Protein AF-A0A1M5EI74-F1 (afdb_monomer_lite)

Foldseek 3Di:
DDPVVVVVVVVVVVVVVVVVVVPQFDFDDDDWPDKFAKDQQDPVLQCVDCCNVPQRKAWDFQDCVSSRMDTPDPDRDDRVDIDIKGAQWDFDGQTDWDPPDPPDGTDRPDTDTDPVGGDNIITD

Structure (mmCIF, N/CA/C/O backbone):
data_AF-A0A1M5EI74-F1
#
_entry.id   AF-A0A1M5EI74-F1
#
loop_
_atom_site.group_PDB
_atom_site.id
_atom_site.type_symbol
_atom_site.label_atom_id
_atom_site.label_alt_id
_atom_site.label_comp_id
_atom_site.label_asym_id
_atom_site.label_entity_id
_atom_site.label_seq_id
_atom_site.pdbx_PDB_ins_code
_atom_site.Cartn_x
_atom_site.Cartn_y
_atom_site.Cartn_z
_atom_site.occupancy
_atom_site.B_iso_or_equiv
_atom_site.auth_seq_id
_atom_site.auth_comp_id
_atom_site.auth_asym_id
_atom_site.auth_atom_id
_atom_site.pdbx_PDB_model_num
ATOM 1 N N . MET A 1 1 ? 23.078 9.632 -52.809 1.00 61.19 1 MET A N 1
ATOM 2 C CA . MET A 1 1 ? 23.124 10.006 -51.376 1.00 61.19 1 MET A CA 1
ATOM 3 C C . MET A 1 1 ? 24.545 9.798 -50.864 1.00 61.19 1 MET A C 1
ATOM 5 O O . MET A 1 1 ? 25.132 8.769 -51.173 1.00 61.19 1 MET A O 1
ATOM 9 N N . ASN A 1 2 ? 25.147 10.783 -50.192 1.00 84.25 2 ASN A N 1
ATOM 10 C CA . ASN A 1 2 ? 26.564 10.729 -49.809 1.00 84.25 2 ASN A CA 1
ATOM 11 C C . ASN A 1 2 ? 26.792 9.621 -48.759 1.00 84.25 2 ASN A C 1
ATOM 13 O O . ASN A 1 2 ? 26.057 9.569 -47.774 1.00 84.25 2 ASN A O 1
ATOM 17 N N . ARG A 1 3 ? 27.803 8.754 -48.937 1.00 76.75 3 ARG A N 1
ATOM 18 C CA . ARG A 1 3 ? 28.119 7.659 -47.990 1.00 76.75 3 ARG A CA 1
ATOM 19 C C . ARG A 1 3 ? 28.250 8.157 -46.547 1.00 76.75 3 ARG A C 1
ATOM 21 O O . ARG A 1 3 ? 27.801 7.480 -45.632 1.00 76.75 3 ARG A O 1
ATOM 28 N N . LYS A 1 4 ? 28.782 9.368 -46.353 1.00 79.94 4 LYS A N 1
ATOM 29 C CA . LYS A 1 4 ? 28.908 10.007 -45.032 1.00 79.94 4 LYS A CA 1
ATOM 30 C C . LYS A 1 4 ? 27.552 10.286 -44.366 1.00 79.94 4 LYS A C 1
ATOM 32 O O . LYS A 1 4 ? 27.424 10.128 -43.160 1.00 79.94 4 LYS A O 1
ATOM 37 N N . ILE A 1 5 ? 26.537 10.642 -45.155 1.00 81.88 5 ILE A N 1
ATOM 38 C CA . ILE A 1 5 ? 25.174 10.911 -44.669 1.00 81.88 5 ILE A CA 1
ATOM 39 C C . ILE A 1 5 ? 24.496 9.601 -44.245 1.00 81.88 5 ILE A C 1
ATOM 41 O O . ILE A 1 5 ? 23.860 9.554 -43.199 1.00 81.88 5 ILE A O 1
ATOM 45 N N . ILE A 1 6 ? 24.689 8.519 -45.008 1.00 83.56 6 ILE A N 1
ATOM 46 C CA . ILE A 1 6 ? 24.118 7.197 -44.695 1.00 83.56 6 ILE A CA 1
ATOM 47 C C . ILE A 1 6 ? 24.676 6.653 -43.371 1.00 83.56 6 ILE A C 1
ATOM 49 O O . ILE A 1 6 ? 23.917 6.147 -42.545 1.00 83.56 6 ILE A O 1
ATOM 53 N N . VAL A 1 7 ? 25.986 6.797 -43.142 1.00 84.44 7 VAL A N 1
ATOM 54 C CA . VAL A 1 7 ? 26.624 6.375 -41.883 1.00 84.44 7 VAL A CA 1
ATOM 55 C C . VAL A 1 7 ? 26.127 7.215 -40.706 1.00 84.44 7 VAL A C 1
ATOM 57 O O . VAL A 1 7 ? 25.802 6.654 -39.664 1.00 84.44 7 VAL A O 1
ATOM 60 N N . GLY A 1 8 ? 25.991 8.535 -40.884 1.00 86.06 8 GLY A N 1
ATOM 61 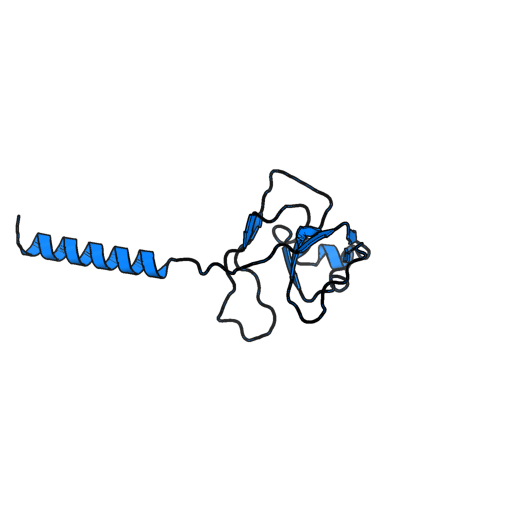C CA . GLY A 1 8 ? 25.459 9.425 -39.847 1.00 86.06 8 GLY A CA 1
ATOM 62 C C . GLY A 1 8 ? 24.030 9.069 -39.426 1.00 86.06 8 GLY A C 1
ATOM 63 O O . GLY A 1 8 ? 23.757 8.954 -38.236 1.00 86.06 8 GLY A O 1
ATOM 64 N N . ILE A 1 9 ? 23.139 8.816 -40.392 1.00 86.75 9 ILE A N 1
ATOM 65 C CA . ILE A 1 9 ? 21.750 8.408 -40.117 1.00 86.75 9 ILE A CA 1
ATOM 66 C C . ILE A 1 9 ? 21.709 7.049 -39.405 1.00 86.75 9 ILE A C 1
ATOM 68 O O . ILE A 1 9 ? 20.970 6.888 -38.438 1.00 86.75 9 ILE A O 1
ATOM 72 N N . SER A 1 10 ? 22.529 6.089 -39.844 1.00 86.44 10 SER A N 1
ATOM 73 C CA . SER A 1 10 ? 22.575 4.748 -39.241 1.00 86.44 10 SER A CA 1
ATOM 74 C C . SER A 1 10 ? 23.053 4.793 -37.787 1.00 86.44 10 SER A C 1
ATOM 76 O O . SER A 1 10 ? 22.477 4.132 -36.928 1.00 86.44 10 SER A O 1
ATOM 78 N N . PHE A 1 11 ? 24.068 5.610 -37.492 1.00 88.12 11 PHE A N 1
ATOM 79 C CA . PHE A 1 11 ? 24.568 5.800 -36.130 1.00 88.12 11 PHE A CA 1
ATOM 80 C C . PHE A 1 11 ? 23.510 6.431 -35.217 1.00 88.12 11 PHE A C 1
ATOM 82 O O . PHE A 1 11 ? 23.292 5.962 -34.103 1.00 88.12 11 PHE A O 1
ATOM 89 N N . LEU A 1 12 ? 22.803 7.450 -35.709 1.00 87.62 12 LEU A N 1
ATOM 90 C CA . LEU A 1 12 ? 21.762 8.137 -34.944 1.00 87.62 12 LEU A CA 1
ATOM 91 C C . LEU A 1 12 ? 20.589 7.201 -34.615 1.00 87.62 12 LEU A C 1
ATOM 93 O O . LEU A 1 12 ? 20.075 7.214 -33.500 1.00 87.62 12 LEU A O 1
ATOM 97 N N . LEU A 1 13 ? 20.217 6.337 -35.562 1.00 87.69 13 LEU A N 1
ATOM 98 C CA . LEU A 1 13 ? 19.164 5.339 -35.381 1.00 87.69 13 LEU A CA 1
ATOM 99 C C . LEU A 1 13 ? 19.542 4.290 -34.322 1.00 87.69 13 LEU A C 1
ATOM 101 O O . LEU A 1 13 ? 18.712 3.929 -33.493 1.00 87.69 13 LEU A O 1
ATOM 105 N N . ILE A 1 14 ? 20.806 3.852 -34.298 1.00 86.94 14 ILE A N 1
ATOM 106 C CA . ILE A 1 14 ? 21.326 2.931 -33.274 1.00 86.94 14 ILE A CA 1
ATOM 107 C C . ILE A 1 14 ? 21.273 3.573 -31.885 1.00 86.94 14 ILE A C 1
ATOM 109 O O . ILE A 1 14 ? 20.819 2.936 -30.939 1.00 86.94 14 ILE A O 1
ATOM 113 N N . VAL A 1 15 ? 21.680 4.840 -31.762 1.00 85.88 15 VAL A N 1
ATOM 114 C CA . VAL A 1 15 ? 21.622 5.578 -30.492 1.00 85.88 15 VAL A CA 1
ATOM 115 C C . VAL A 1 15 ? 20.180 5.677 -29.983 1.00 85.88 15 VAL A C 1
ATOM 117 O O . VAL A 1 15 ? 19.927 5.380 -28.818 1.00 85.88 15 VAL A O 1
ATOM 120 N N . PHE A 1 16 ? 19.220 5.997 -30.856 1.00 82.12 16 PHE A N 1
ATOM 121 C CA . PHE A 1 16 ? 17.797 6.019 -30.497 1.00 82.12 16 PHE A CA 1
ATOM 122 C C . PHE A 1 16 ? 17.272 4.658 -30.025 1.00 82.12 16 PHE A C 1
ATOM 124 O O . P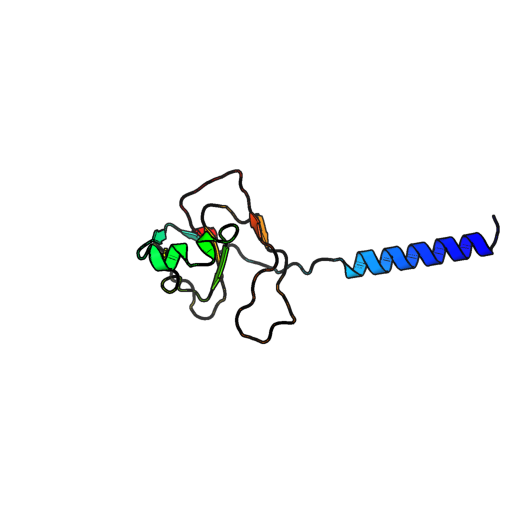HE A 1 16 ? 16.524 4.602 -29.053 1.00 82.12 16 PHE A O 1
ATOM 131 N N . ILE A 1 17 ? 17.673 3.561 -30.675 1.00 81.50 17 ILE A N 1
ATOM 132 C CA . ILE A 1 17 ? 17.264 2.203 -30.282 1.00 81.50 17 ILE A CA 1
ATOM 133 C C . ILE A 1 17 ? 17.843 1.824 -28.915 1.00 81.50 17 ILE A C 1
ATOM 135 O O . ILE A 1 17 ? 17.147 1.194 -28.117 1.00 81.50 17 ILE A O 1
ATOM 139 N N . ILE A 1 18 ? 19.088 2.217 -28.628 1.00 80.88 18 ILE A N 1
ATOM 140 C CA . ILE A 1 18 ? 19.715 1.981 -27.322 1.00 80.88 18 ILE A CA 1
ATOM 141 C C . ILE A 1 18 ? 18.955 2.748 -26.239 1.00 80.88 18 ILE A C 1
ATOM 143 O O . ILE A 1 18 ? 18.543 2.131 -25.264 1.00 80.88 18 ILE A O 1
ATOM 147 N N . PHE A 1 19 ? 18.687 4.045 -26.432 1.00 75.06 19 PHE A N 1
ATOM 148 C CA . PHE A 1 19 ? 17.912 4.828 -25.463 1.00 75.06 19 PHE A CA 1
ATOM 149 C C . PHE A 1 19 ? 16.512 4.248 -25.241 1.00 75.06 19 PHE A C 1
ATOM 151 O O . PHE A 1 19 ? 16.120 4.040 -24.101 1.00 75.06 19 PHE A O 1
ATOM 158 N N . TYR A 1 20 ? 15.801 3.883 -26.310 1.00 72.00 20 TYR A N 1
ATOM 159 C CA . TYR A 1 20 ? 14.473 3.271 -26.207 1.00 72.00 20 TYR A CA 1
ATOM 160 C C . TYR A 1 20 ? 14.480 1.913 -25.484 1.00 72.00 20 TYR A C 1
ATOM 162 O O . TYR A 1 20 ? 13.507 1.545 -24.834 1.00 72.00 20 TYR A O 1
ATOM 170 N N . SER A 1 21 ? 15.569 1.147 -25.603 1.00 67.06 21 SER A N 1
ATOM 171 C CA . SER A 1 21 ? 15.698 -0.155 -24.935 1.00 67.06 21 SER A CA 1
ATOM 172 C C . SER A 1 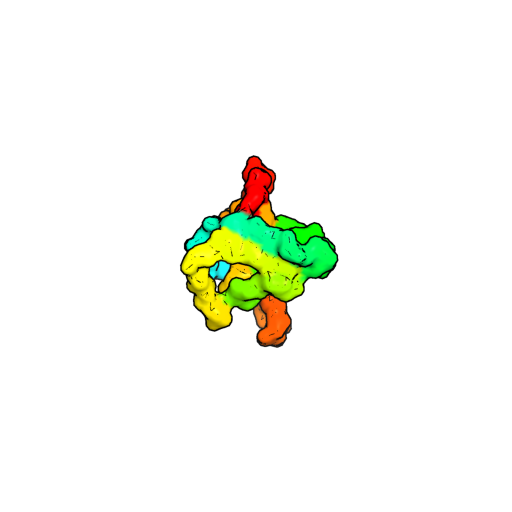21 ? 16.106 -0.028 -23.467 1.00 67.06 21 SER A C 1
ATOM 174 O O . SER A 1 21 ? 15.771 -0.909 -22.680 1.00 67.06 21 SER A O 1
ATOM 176 N N . VAL A 1 22 ? 16.825 1.041 -23.108 1.00 64.50 22 VAL A N 1
ATOM 177 C CA . VAL A 1 22 ? 17.214 1.354 -21.723 1.00 64.50 22 VAL A CA 1
ATOM 178 C C . VAL A 1 22 ? 16.043 1.959 -20.943 1.00 64.50 22 VAL A C 1
ATOM 180 O O . VAL A 1 22 ? 15.915 1.686 -19.759 1.00 64.50 22 VAL A O 1
ATOM 183 N N . ASP A 1 23 ? 15.153 2.695 -21.612 1.00 58.28 23 ASP A N 1
ATOM 184 C CA . ASP A 1 23 ? 13.981 3.357 -21.011 1.00 58.28 23 ASP A CA 1
ATOM 185 C C . ASP A 1 23 ? 12.763 2.425 -20.833 1.00 58.28 23 ASP A C 1
ATOM 187 O O . ASP A 1 23 ? 11.629 2.864 -20.637 1.00 58.28 23 ASP A O 1
ATOM 191 N N . LYS A 1 24 ? 12.961 1.105 -20.947 1.00 59.81 24 LYS A N 1
ATOM 192 C CA . LYS A 1 24 ? 11.912 0.142 -20.605 1.00 59.81 24 LYS A CA 1
ATOM 193 C C . LYS A 1 24 ? 11.790 0.083 -19.085 1.00 59.81 24 LYS A C 1
ATOM 195 O O . LYS A 1 24 ? 12.551 -0.640 -18.446 1.00 59.81 24 LYS A O 1
ATOM 200 N N . GLU A 1 25 ? 10.808 0.812 -18.557 1.00 55.69 25 GLU A N 1
ATOM 201 C CA . GLU A 1 25 ? 10.380 0.733 -17.155 1.00 55.69 25 GLU A CA 1
ATOM 202 C C . GLU A 1 25 ? 10.283 -0.745 -16.717 1.00 55.69 25 GLU A C 1
ATOM 204 O O . GLU A 1 25 ? 9.663 -1.584 -17.395 1.00 55.69 25 GLU A O 1
ATOM 209 N N . LYS A 1 26 ? 10.934 -1.086 -15.601 1.00 54.88 26 LYS A N 1
ATOM 210 C CA . LYS A 1 26 ? 10.934 -2.438 -15.031 1.00 54.88 26 LYS A CA 1
ATOM 211 C C . LYS A 1 26 ? 9.587 -2.729 -14.384 1.00 54.88 26 LYS A C 1
ATOM 213 O O . LYS A 1 26 ? 9.383 -2.476 -13.203 1.00 54.88 26 LYS A O 1
ATOM 218 N N . LYS A 1 27 ? 8.688 -3.352 -15.144 1.00 56.25 27 LYS A N 1
ATOM 219 C CA . LYS A 1 27 ? 7.412 -3.826 -14.603 1.00 56.25 27 LYS A CA 1
ATOM 220 C C . LYS A 1 27 ? 7.629 -4.896 -13.538 1.00 56.25 27 LYS A C 1
ATOM 222 O O . LYS A 1 27 ? 8.278 -5.911 -13.785 1.00 56.25 27 LYS A O 1
ATOM 227 N N . VAL A 1 28 ? 7.020 -4.674 -12.384 1.00 62.28 28 VAL A N 1
ATOM 228 C CA . VAL A 1 28 ? 6.928 -5.648 -11.302 1.00 62.28 28 VAL A CA 1
ATOM 229 C C . VAL A 1 28 ? 5.666 -6.474 -11.519 1.00 62.28 28 VAL A C 1
ATOM 231 O O . VAL A 1 28 ? 4.590 -5.920 -11.736 1.00 62.28 28 VAL A O 1
ATOM 234 N N . GLU A 1 29 ? 5.780 -7.798 -11.452 1.00 63.78 29 GLU A N 1
ATOM 235 C CA . GLU A 1 29 ? 4.596 -8.655 -11.401 1.00 63.78 29 GLU A CA 1
ATOM 236 C C . GLU A 1 29 ? 3.946 -8.537 -10.018 1.00 63.78 29 GLU A C 1
ATOM 238 O O . GLU A 1 29 ? 4.540 -8.903 -9.005 1.00 63.78 29 GLU A O 1
ATOM 243 N N . THR A 1 30 ? 2.726 -8.002 -9.977 1.00 69.00 30 THR A N 1
ATOM 244 C CA . THR A 1 30 ? 1.907 -7.894 -8.765 1.00 69.00 30 THR A CA 1
ATOM 245 C C . THR A 1 30 ? 0.640 -8.720 -8.921 1.00 69.00 30 THR A C 1
ATOM 247 O O . THR A 1 30 ? -0.024 -8.644 -9.957 1.00 69.00 30 THR A O 1
ATOM 250 N N . GLU A 1 31 ? 0.277 -9.472 -7.888 1.00 76.44 31 GLU A N 1
ATOM 251 C CA . GLU A 1 31 ? -0.991 -10.196 -7.825 1.00 76.44 31 GLU A CA 1
ATOM 252 C C . GLU A 1 31 ? -2.009 -9.392 -7.014 1.00 76.44 31 GLU A C 1
ATOM 254 O O . GLU A 1 31 ? -1.701 -8.915 -5.925 1.00 76.44 31 GLU A O 1
ATOM 259 N N . PHE A 1 32 ? -3.225 -9.250 -7.542 1.00 79.25 32 PHE A N 1
ATOM 260 C CA . PHE A 1 32 ? -4.321 -8.636 -6.802 1.00 79.25 32 PHE A CA 1
ATOM 261 C C . PHE A 1 32 ? -4.835 -9.598 -5.728 1.00 79.25 32 PHE A C 1
ATOM 263 O O . PHE A 1 32 ? -5.336 -10.679 -6.047 1.00 79.25 32 PHE A O 1
ATOM 270 N N . VAL A 1 33 ? -4.756 -9.184 -4.467 1.00 83.06 33 VAL A N 1
ATOM 271 C CA . VAL A 1 33 ? -5.120 -10.008 -3.311 1.00 83.06 33 VAL A CA 1
ATOM 272 C C . VAL A 1 33 ? -6.583 -9.792 -2.930 1.00 83.06 33 VAL A C 1
ATOM 274 O O . VAL A 1 33 ? -7.295 -10.752 -2.615 1.00 83.06 33 VAL A O 1
ATOM 277 N N . GLY A 1 34 ? -7.067 -8.545 -2.965 1.00 81.94 34 GLY A N 1
ATOM 278 C CA . GLY A 1 34 ? -8.479 -8.269 -2.703 1.00 81.94 34 GLY A CA 1
ATOM 279 C C . GLY A 1 34 ? -8.842 -6.822 -2.375 1.00 81.94 34 GLY A C 1
ATOM 280 O O . GLY A 1 34 ? -8.003 -5.932 -2.274 1.00 81.94 34 GLY A O 1
ATOM 281 N N . GLU A 1 35 ? -10.145 -6.600 -2.178 1.00 85.50 35 GLU A N 1
ATOM 282 C CA . GLU A 1 35 ? -10.696 -5.337 -1.674 1.00 85.50 35 GLU A CA 1
ATOM 283 C C . GLU A 1 35 ? -11.265 -5.537 -0.269 1.00 85.50 35 GLU A C 1
ATOM 285 O O . GLU A 1 35 ? -12.096 -6.425 -0.049 1.00 85.50 35 GLU A O 1
ATOM 290 N N . TYR A 1 36 ? -10.899 -4.663 0.663 1.00 85.81 36 TYR A N 1
ATOM 291 C CA . TYR A 1 36 ? -11.328 -4.743 2.054 1.00 85.81 36 TYR A CA 1
ATOM 292 C C . TYR A 1 36 ? -11.945 -3.429 2.531 1.00 85.81 36 TYR A C 1
ATOM 294 O O . TYR A 1 36 ? -11.625 -2.340 2.052 1.00 85.81 36 TYR A O 1
ATOM 302 N N . ASN A 1 37 ? -12.840 -3.532 3.511 1.00 85.88 37 ASN A N 1
ATOM 303 C CA . ASN A 1 37 ? -13.264 -2.366 4.277 1.00 85.88 37 ASN A CA 1
ATOM 304 C C . ASN A 1 37 ? -12.171 -2.022 5.295 1.00 85.88 37 ASN A C 1
ATOM 306 O O . ASN A 1 37 ? -11.436 -2.904 5.741 1.00 85.88 37 ASN A O 1
ATOM 310 N N . PHE A 1 38 ? -12.080 -0.759 5.693 1.00 86.12 38 PHE A N 1
ATOM 311 C CA . PHE A 1 38 ? -11.147 -0.321 6.725 1.00 86.12 38 PHE A CA 1
ATOM 312 C C . PHE A 1 38 ? -11.799 0.711 7.642 1.00 86.12 38 PHE A C 1
ATOM 314 O O . PHE A 1 38 ? -12.780 1.356 7.274 1.00 86.12 38 PHE A O 1
ATOM 321 N N . GLU A 1 39 ? -11.235 0.870 8.832 1.00 87.44 39 GLU A N 1
ATOM 322 C CA . GLU A 1 39 ? -11.554 1.959 9.750 1.00 87.44 39 GLU A CA 1
ATOM 323 C C . GLU A 1 39 ? -10.283 2.741 10.093 1.00 87.44 39 GLU A C 1
ATOM 325 O O . GLU A 1 39 ? -9.208 2.163 10.277 1.00 87.44 39 GLU A O 1
ATOM 330 N N . VAL A 1 40 ? -10.407 4.064 10.188 1.00 86.75 40 VAL A N 1
ATOM 331 C CA . VAL A 1 40 ? -9.369 4.916 10.773 1.00 86.75 40 VAL A CA 1
ATOM 332 C C . VAL A 1 40 ? -9.659 5.005 12.265 1.00 86.75 40 VAL A C 1
ATOM 334 O O . VAL A 1 40 ? -10.650 5.606 12.671 1.00 86.75 40 VAL A O 1
ATOM 337 N N . PHE A 1 41 ? -8.816 4.379 13.085 1.00 90.81 41 PHE A N 1
ATOM 338 C CA . PHE A 1 41 ? -8.969 4.398 14.544 1.00 90.81 41 PHE A CA 1
ATOM 339 C C . PHE A 1 41 ? -8.099 5.472 15.209 1.00 90.81 41 PHE A C 1
ATOM 341 O O . PHE A 1 41 ? -8.274 5.766 16.392 1.00 90.81 41 PHE A O 1
ATOM 348 N N . ASN A 1 42 ? -7.146 6.054 14.470 1.00 89.75 42 ASN A N 1
ATOM 349 C CA . ASN A 1 42 ? -6.310 7.151 14.945 1.00 89.75 42 ASN A CA 1
ATOM 350 C C . ASN A 1 42 ? -6.085 8.194 13.840 1.00 89.75 42 ASN A C 1
ATOM 352 O O . ASN A 1 42 ? -5.172 8.071 13.023 1.00 89.75 42 ASN A O 1
ATOM 356 N N . ASP A 1 43 ? -6.892 9.256 13.870 1.00 86.00 43 ASP A N 1
ATOM 357 C CA . ASP A 1 43 ? -6.838 10.356 12.901 1.00 86.00 43 ASP A CA 1
ATOM 358 C C . ASP A 1 43 ? -5.485 11.065 12.859 1.00 86.00 43 ASP A C 1
ATOM 360 O O . ASP A 1 43 ? -5.067 11.533 11.802 1.00 86.00 43 ASP A O 1
ATOM 364 N N . SER A 1 44 ? -4.801 11.183 14.001 1.00 87.62 44 SER A N 1
ATOM 365 C CA . SER A 1 44 ? -3.511 11.870 14.052 1.00 87.62 44 SER A CA 1
ATOM 366 C C . SER A 1 44 ? -2.433 11.061 13.342 1.00 87.62 44 SER A C 1
ATOM 368 O O . SER A 1 44 ? -1.654 11.639 12.589 1.00 87.62 44 SER A O 1
ATOM 370 N N . LEU A 1 45 ? -2.399 9.742 13.550 1.00 84.88 45 LEU A N 1
ATOM 371 C CA . LEU A 1 45 ? -1.477 8.863 12.830 1.00 84.88 45 LEU A CA 1
ATOM 372 C C . LEU A 1 45 ? -1.811 8.824 11.341 1.00 84.88 45 LEU A C 1
ATOM 374 O O . LEU A 1 45 ? -0.908 8.941 10.521 1.00 84.88 45 LEU A O 1
ATOM 378 N N . PHE A 1 46 ? -3.096 8.736 10.998 1.00 83.38 46 PHE A N 1
ATOM 379 C CA . PHE A 1 46 ? -3.537 8.673 9.610 1.00 83.38 46 PHE A CA 1
ATOM 380 C C . PHE A 1 46 ? -3.199 9.945 8.825 1.00 83.38 46 PHE A C 1
ATOM 382 O O . PHE A 1 46 ? -2.635 9.855 7.737 1.00 83.38 46 PHE A O 1
ATOM 389 N N . LYS A 1 47 ? -3.473 11.132 9.381 1.00 83.19 47 LYS A N 1
ATOM 390 C CA . LYS A 1 47 ? -3.178 12.419 8.724 1.00 83.19 47 LYS A CA 1
ATOM 391 C C . LYS A 1 47 ? -1.686 12.675 8.537 1.00 83.19 47 LYS A C 1
ATOM 393 O O . LYS A 1 47 ? -1.311 13.334 7.580 1.00 83.19 47 LYS A O 1
ATOM 398 N N . ASN A 1 48 ? -0.857 12.139 9.429 1.00 78.62 48 ASN A N 1
ATOM 399 C CA . ASN A 1 48 ? 0.600 12.206 9.320 1.00 78.62 48 ASN A CA 1
ATOM 400 C C . ASN A 1 48 ? 1.185 11.013 8.543 1.00 78.62 48 ASN A C 1
ATOM 402 O O . ASN A 1 48 ? 2.401 10.834 8.515 1.00 78.62 48 ASN A O 1
ATOM 406 N N . SER A 1 49 ? 0.335 10.154 7.973 1.00 73.88 49 SER A N 1
ATOM 407 C CA . SER A 1 49 ? 0.772 8.995 7.207 1.00 73.88 49 SER A CA 1
ATOM 408 C C . SER A 1 49 ? 0.846 9.306 5.721 1.00 73.88 49 SER A C 1
ATOM 410 O O . SER A 1 49 ? 0.136 10.159 5.183 1.00 73.88 49 SER A O 1
ATOM 412 N N . TYR A 1 50 ? 1.634 8.490 5.032 1.00 68.81 50 TYR A N 1
ATOM 413 C CA . TYR A 1 50 ? 1.742 8.499 3.583 1.00 68.81 50 TYR A CA 1
ATOM 414 C C . TYR A 1 50 ? 0.394 8.299 2.871 1.00 68.81 50 TYR A C 1
ATOM 416 O O . TYR A 1 50 ? 0.269 8.719 1.731 1.00 68.81 50 TYR A O 1
ATOM 424 N N . PHE A 1 51 ? -0.646 7.733 3.497 1.00 70.31 51 PHE A N 1
ATOM 425 C CA . PHE A 1 51 ? -1.973 7.638 2.869 1.00 70.31 51 PHE A CA 1
ATOM 426 C C . PHE A 1 51 ? -2.689 8.983 2.731 1.00 70.31 51 PHE A C 1
ATOM 428 O O . PHE A 1 51 ? -3.529 9.126 1.846 1.00 70.31 51 PHE A O 1
ATOM 435 N N . HIS A 1 52 ? -2.392 9.946 3.607 1.00 69.75 52 HIS A N 1
ATOM 436 C CA . HIS A 1 52 ? -2.996 11.274 3.551 1.00 69.75 52 HIS A CA 1
ATOM 437 C C . HIS A 1 52 ? -2.237 12.211 2.606 1.00 69.75 52 HIS A C 1
ATOM 439 O O . HIS A 1 52 ? -2.860 13.015 1.918 1.00 69.75 52 HIS A O 1
ATOM 445 N N . GLU A 1 53 ? -0.905 12.097 2.570 1.00 57.72 53 GLU A N 1
ATOM 446 C CA . GLU A 1 53 ? -0.040 12.973 1.767 1.00 57.72 53 GLU A CA 1
ATOM 447 C C . GLU A 1 53 ? 0.271 12.434 0.358 1.00 57.72 53 GLU A C 1
ATOM 449 O O . GLU A 1 53 ? 0.592 13.219 -0.534 1.00 57.72 53 GLU A O 1
ATOM 454 N N . SER A 1 54 ? 0.183 11.118 0.123 1.00 58.16 54 SER A N 1
ATOM 455 C CA . SER A 1 54 ? 0.386 10.520 -1.208 1.00 58.16 54 SER A CA 1
ATOM 456 C C . SER A 1 54 ? -0.918 10.438 -2.007 1.00 58.16 54 SER A C 1
ATOM 458 O O . SER A 1 54 ? -2.002 10.728 -1.508 1.00 58.16 54 SER A O 1
ATOM 460 N N . LEU A 1 55 ? -0.835 9.938 -3.245 1.00 56.59 55 LEU A N 1
ATOM 461 C CA . LEU A 1 55 ? -1.993 9.572 -4.074 1.00 56.59 55 LEU A CA 1
ATOM 462 C C . LEU A 1 55 ? -2.868 8.447 -3.465 1.00 56.59 55 LEU A C 1
ATOM 464 O O . LEU A 1 55 ? -3.764 7.944 -4.136 1.00 56.59 55 LEU A O 1
ATOM 468 N N . GLY A 1 56 ? -2.630 8.055 -2.209 1.00 59.19 56 GLY A N 1
ATOM 469 C CA . GLY A 1 56 ? -3.433 7.103 -1.456 1.00 59.19 56 GLY A CA 1
ATOM 470 C C . GLY A 1 56 ? -2.841 5.700 -1.420 1.00 59.19 56 GLY A C 1
ATOM 471 O O . GLY A 1 56 ? -3.606 4.763 -1.235 1.00 59.19 56 GLY A O 1
ATOM 472 N N . TYR A 1 57 ? -1.524 5.521 -1.591 1.00 62.44 57 TYR A N 1
ATOM 473 C CA . TYR A 1 57 ? -0.901 4.194 -1.566 1.00 62.44 57 TYR A CA 1
ATOM 474 C C . TYR A 1 57 ? 0.309 4.087 -0.633 1.00 62.44 57 TYR A C 1
ATOM 476 O O . TYR A 1 57 ? 1.060 5.045 -0.461 1.00 62.44 57 TYR A O 1
ATOM 484 N N . VAL A 1 58 ? 0.519 2.902 -0.050 1.00 64.94 58 VAL A N 1
ATOM 485 C CA . VAL A 1 58 ? 1.658 2.579 0.824 1.00 64.94 58 VAL A CA 1
ATOM 486 C C . VAL A 1 58 ? 2.097 1.135 0.613 1.00 64.94 58 VAL A C 1
ATOM 488 O O . VAL A 1 58 ? 1.258 0.242 0.546 1.00 64.94 58 VAL A O 1
ATOM 491 N N . ILE A 1 59 ? 3.412 0.905 0.584 1.00 59.72 59 ILE A N 1
ATOM 492 C CA . ILE A 1 59 ? 3.986 -0.434 0.760 1.00 59.72 59 ILE A CA 1
ATOM 493 C C . ILE A 1 59 ? 4.354 -0.601 2.214 1.00 59.72 59 ILE A C 1
ATOM 495 O O . ILE A 1 59 ? 5.123 0.184 2.769 1.00 59.72 59 ILE A O 1
ATOM 499 N N . SER A 1 60 ? 3.745 -1.590 2.840 1.00 61.47 60 SER A N 1
ATOM 500 C CA . SER A 1 60 ? 3.939 -1.872 4.249 1.00 61.47 60 SER A CA 1
ATOM 501 C C . SER A 1 60 ? 3.861 -3.368 4.462 1.00 61.47 60 SER A C 1
ATOM 503 O O . SER A 1 60 ? 3.145 -4.084 3.759 1.00 61.47 60 SER A O 1
ATOM 505 N N . ASP A 1 61 ? 4.537 -3.811 5.513 1.00 58.56 61 ASP A N 1
ATOM 506 C CA . ASP A 1 61 ? 4.234 -5.047 6.210 1.00 58.56 61 ASP A CA 1
ATOM 507 C C . ASP A 1 61 ? 2.710 -5.133 6.421 1.00 58.56 61 ASP A C 1
ATOM 509 O O . ASP A 1 61 ? 2.047 -4.104 6.586 1.00 58.56 61 ASP A O 1
ATOM 513 N N . TYR A 1 62 ? 2.168 -6.353 6.449 1.00 66.38 62 TYR A N 1
ATOM 514 C CA . TYR A 1 62 ? 0.738 -6.710 6.522 1.00 66.38 62 TYR A CA 1
ATOM 515 C C . TYR A 1 62 ? -0.172 -5.910 7.493 1.00 66.38 62 TYR A C 1
ATOM 517 O O . TYR A 1 62 ? -1.394 -6.066 7.439 1.00 66.38 62 TYR A O 1
ATOM 525 N N . ASP A 1 63 ? 0.387 -5.126 8.422 1.00 76.00 63 ASP A N 1
ATOM 526 C CA . ASP A 1 63 ? -0.318 -4.394 9.472 1.00 76.00 63 ASP A CA 1
ATOM 527 C C . ASP A 1 63 ? -0.233 -2.867 9.288 1.00 76.00 63 ASP A C 1
ATOM 529 O O . ASP A 1 63 ? 0.827 -2.252 9.408 1.00 76.00 63 ASP A O 1
ATOM 533 N N . LEU A 1 64 ? -1.394 -2.238 9.084 1.00 80.69 64 LEU A N 1
ATOM 534 C CA . LEU A 1 64 ? -1.543 -0.787 8.938 1.00 80.69 64 LEU A CA 1
ATOM 535 C C . LEU A 1 64 ? -1.855 -0.057 10.256 1.00 80.69 64 LEU A C 1
ATOM 537 O O . LEU A 1 64 ? -2.115 1.150 10.265 1.00 80.69 64 LEU A O 1
ATOM 541 N N . ARG A 1 65 ? -1.7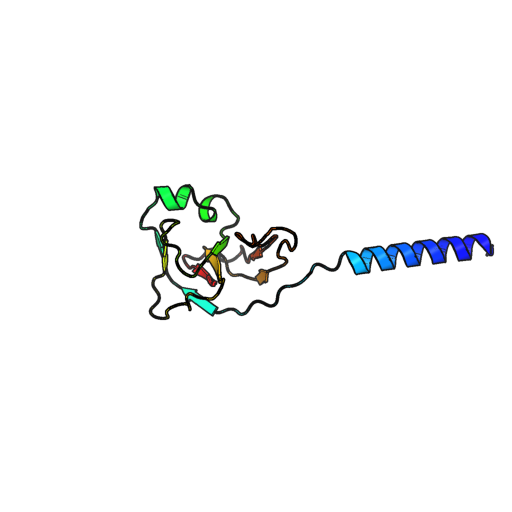94 -0.739 11.406 1.00 83.25 65 ARG A N 1
ATOM 542 C CA . ARG A 1 65 ? -2.043 -0.101 12.710 1.00 83.25 65 ARG A CA 1
ATOM 543 C C . ARG A 1 65 ? -1.067 1.023 13.026 1.00 83.25 65 ARG A C 1
ATOM 545 O O . ARG A 1 65 ? -1.453 2.006 13.654 1.00 83.25 65 ARG A O 1
ATOM 552 N N . ASN A 1 66 ? 0.168 0.924 12.541 1.00 78.81 66 ASN A N 1
ATOM 553 C CA . ASN A 1 66 ? 1.189 1.956 12.729 1.00 78.81 66 ASN A CA 1
ATOM 554 C C . ASN A 1 66 ? 0.851 3.277 12.017 1.00 78.81 66 ASN A C 1
ATOM 556 O O . ASN A 1 66 ? 1.389 4.319 12.381 1.00 78.81 66 ASN A O 1
ATOM 560 N N . VAL A 1 67 ? -0.067 3.247 11.046 1.00 78.44 67 VAL A N 1
ATOM 561 C CA . VAL A 1 67 ? -0.587 4.434 10.349 1.00 78.44 67 VAL A CA 1
ATOM 562 C C . VAL A 1 67 ? -2.029 4.768 10.747 1.00 78.44 67 VAL A C 1
ATOM 564 O O . VAL A 1 67 ? -2.672 5.598 10.116 1.00 78.44 67 VAL A O 1
ATOM 567 N N . GLY A 1 68 ? -2.549 4.150 11.814 1.00 83.75 68 GLY A N 1
ATOM 568 C CA . GLY A 1 68 ? -3.880 4.448 12.349 1.00 83.75 68 GLY A CA 1
ATOM 569 C C . GLY A 1 68 ? -5.044 3.802 11.595 1.00 83.75 68 GLY A C 1
ATOM 570 O O . GLY A 1 68 ? -6.183 4.233 11.785 1.00 83.75 68 GLY A O 1
ATOM 571 N N . ILE A 1 69 ? -4.782 2.782 10.768 1.00 85.31 69 ILE A N 1
ATOM 572 C CA . ILE A 1 69 ? -5.792 2.075 9.969 1.00 85.31 69 ILE A CA 1
ATOM 573 C C . ILE A 1 69 ? -5.940 0.635 10.457 1.00 85.31 69 ILE A C 1
ATOM 575 O O . ILE A 1 69 ? -4.955 -0.053 10.717 1.00 85.31 69 ILE A O 1
ATOM 579 N N . ASN A 1 70 ? -7.176 0.156 10.546 1.00 87.00 70 ASN A N 1
ATOM 580 C CA . ASN A 1 70 ? -7.484 -1.244 10.805 1.00 87.00 70 ASN A CA 1
ATOM 581 C C . ASN A 1 70 ? -8.274 -1.822 9.621 1.00 87.00 70 ASN A C 1
ATOM 583 O O . ASN A 1 70 ? -9.327 -1.300 9.252 1.00 87.00 70 ASN A O 1
ATOM 587 N N . ILE A 1 71 ? -7.753 -2.888 9.007 1.00 85.75 71 ILE A N 1
ATOM 588 C CA . ILE A 1 71 ? -8.414 -3.576 7.892 1.00 85.75 71 ILE A CA 1
ATOM 589 C C . ILE A 1 71 ? -9.474 -4.519 8.462 1.00 85.75 71 ILE A C 1
ATOM 591 O O . ILE A 1 71 ? -9.179 -5.420 9.246 1.00 85.75 71 ILE A O 1
ATOM 595 N N . LEU A 1 72 ? -10.717 -4.334 8.032 1.00 82.94 72 LEU A N 1
ATOM 596 C CA . LEU A 1 72 ? -11.869 -5.132 8.435 1.00 82.94 72 LEU A CA 1
ATOM 597 C C . LEU A 1 72 ? -11.999 -6.345 7.502 1.00 82.94 72 LEU A C 1
ATOM 599 O O . LEU A 1 72 ? -12.886 -6.407 6.648 1.00 82.94 72 LEU A O 1
ATOM 603 N N . SER A 1 73 ? -11.080 -7.302 7.646 1.00 76.25 73 SER A N 1
ATOM 604 C CA . SER A 1 73 ? -11.053 -8.548 6.874 1.00 76.25 73 SER A CA 1
ATOM 605 C C . SER A 1 73 ? -10.943 -9.771 7.780 1.00 76.25 73 SER A C 1
ATOM 607 O O . SER A 1 73 ? -10.183 -9.779 8.747 1.00 76.25 73 SER A O 1
ATOM 609 N N . ASN A 1 74 ? -11.669 -10.835 7.429 1.00 67.19 74 ASN A N 1
ATOM 610 C CA . ASN A 1 74 ? -11.519 -12.148 8.065 1.00 67.19 74 ASN A CA 1
ATOM 611 C C . ASN A 1 74 ? -10.332 -12.939 7.490 1.00 67.19 74 ASN A C 1
ATOM 613 O O . ASN A 1 74 ? -9.865 -13.889 8.119 1.00 67.19 74 ASN A O 1
ATOM 617 N N . ASN A 1 75 ? -9.837 -12.546 6.314 1.00 69.25 75 ASN A N 1
ATOM 618 C CA . ASN A 1 75 ? -8.672 -13.158 5.693 1.00 69.25 75 ASN A CA 1
ATOM 619 C C . ASN A 1 75 ? -7.422 -12.479 6.242 1.00 69.25 75 ASN A C 1
ATOM 621 O O . ASN A 1 75 ? -7.186 -11.295 6.001 1.00 69.25 75 ASN A O 1
ATOM 625 N N . LYS A 1 76 ? -6.624 -13.235 7.000 1.00 67.12 76 LYS A N 1
ATOM 626 C CA . LYS A 1 76 ? -5.318 -12.766 7.457 1.00 67.12 76 LYS A CA 1
ATOM 627 C C . LYS A 1 76 ? -4.366 -12.738 6.271 1.00 67.12 76 LYS A C 1
ATOM 629 O O . LYS A 1 76 ? -4.049 -13.790 5.724 1.00 67.12 76 LYS A O 1
ATOM 634 N N . LEU A 1 77 ? -3.897 -11.543 5.933 1.00 78.56 77 LEU A N 1
ATOM 635 C CA . LEU A 1 77 ? -2.710 -11.369 5.108 1.00 78.56 77 LEU A CA 1
ATOM 636 C C . LEU A 1 77 ? -1.528 -12.074 5.791 1.00 78.56 77 LEU A C 1
ATOM 638 O O . LEU A 1 77 ? -1.393 -12.048 7.022 1.00 78.56 77 LEU A O 1
ATOM 642 N N . ASN A 1 78 ? -0.710 -12.760 5.001 1.00 77.44 78 ASN A N 1
ATOM 643 C CA . ASN A 1 78 ? 0.480 -13.437 5.488 1.00 77.44 78 ASN A CA 1
ATOM 644 C C . ASN A 1 78 ? 1.519 -12.405 5.950 1.00 77.44 78 ASN A C 1
ATOM 646 O O . ASN A 1 78 ? 1.805 -11.447 5.242 1.00 77.44 78 ASN A O 1
ATOM 650 N N . LYS A 1 79 ? 2.091 -12.603 7.140 1.00 74.31 79 LYS A N 1
ATOM 651 C CA . LYS A 1 79 ? 2.983 -11.627 7.784 1.00 74.31 79 LYS A CA 1
ATOM 652 C C . LYS A 1 79 ? 4.363 -11.517 7.141 1.00 74.31 79 LYS A C 1
ATOM 654 O O . LYS A 1 79 ? 5.091 -10.589 7.472 1.00 74.31 79 LYS A O 1
ATOM 659 N N . THR A 1 80 ? 4.742 -12.497 6.326 1.00 72.81 80 THR A N 1
ATOM 660 C CA . THR A 1 80 ? 6.054 -12.550 5.669 1.00 72.81 80 THR A CA 1
ATOM 661 C C . THR A 1 80 ? 6.095 -11.803 4.347 1.00 72.81 80 THR A C 1
ATOM 663 O O . THR A 1 80 ? 7.180 -11.635 3.800 1.00 72.81 80 THR A O 1
ATOM 666 N N . ASP A 1 81 ? 4.935 -11.393 3.839 1.00 73.62 81 ASP A N 1
ATOM 667 C CA . ASP A 1 81 ? 4.803 -10.870 2.488 1.00 73.62 81 ASP A CA 1
ATOM 668 C C . ASP A 1 81 ? 4.684 -9.339 2.539 1.00 73.62 81 ASP A C 1
ATOM 670 O O . ASP A 1 81 ? 4.145 -8.769 3.495 1.00 73.62 81 ASP A O 1
ATOM 674 N N . GLU A 1 82 ? 5.214 -8.677 1.514 1.00 73.56 82 GLU A N 1
ATOM 675 C CA . GLU A 1 82 ? 5.093 -7.232 1.323 1.00 73.56 82 GLU A CA 1
ATOM 676 C C . GLU A 1 82 ? 3.835 -6.943 0.500 1.00 73.56 82 GLU A C 1
ATOM 678 O O . GLU A 1 82 ? 3.615 -7.563 -0.541 1.00 73.56 82 GLU A O 1
ATOM 683 N N . TYR A 1 83 ? 3.016 -5.991 0.950 1.00 78.31 83 TYR A N 1
ATOM 684 C CA . TYR A 1 83 ? 1.763 -5.641 0.282 1.00 78.31 83 TYR A CA 1
ATOM 685 C C . TYR A 1 83 ? 1.759 -4.190 -0.166 1.00 78.31 83 TYR A C 1
ATOM 687 O O . TYR A 1 83 ? 2.337 -3.317 0.485 1.00 78.31 83 TYR A O 1
ATOM 695 N N . ILE A 1 84 ? 1.036 -3.937 -1.254 1.00 78.62 84 ILE A N 1
ATOM 696 C CA . ILE A 1 84 ? 0.746 -2.597 -1.750 1.00 78.62 84 ILE A CA 1
ATOM 697 C C . ILE A 1 84 ? -0.686 -2.275 -1.360 1.00 78.62 84 ILE A C 1
ATOM 699 O O . ILE A 1 84 ? -1.633 -2.803 -1.922 1.00 78.62 84 ILE A O 1
ATOM 703 N N . PHE A 1 85 ? -0.849 -1.387 -0.396 1.00 81.06 85 PHE A N 1
ATOM 704 C CA . PHE A 1 85 ? -2.157 -0.951 0.048 1.00 81.06 85 PHE A CA 1
ATOM 705 C C . PHE A 1 85 ? -2.536 0.337 -0.658 1.00 81.06 85 PHE A C 1
ATOM 707 O O . PHE A 1 85 ? -1.769 1.297 -0.627 1.00 81.06 85 PHE A O 1
ATOM 714 N N . VAL A 1 86 ? -3.731 0.391 -1.238 1.00 80.38 86 VAL A N 1
ATOM 715 C CA . VAL A 1 86 ? -4.262 1.590 -1.893 1.00 80.38 86 VAL A CA 1
ATOM 716 C C . VAL A 1 86 ? -5.643 1.923 -1.364 1.00 80.38 86 VAL A C 1
ATOM 718 O O . VAL A 1 86 ? -6.530 1.081 -1.345 1.00 80.38 86 VAL A O 1
ATOM 721 N N . ILE A 1 87 ? -5.842 3.162 -0.937 1.00 77.31 87 ILE A N 1
ATOM 722 C CA . ILE A 1 87 ? -7.089 3.648 -0.362 1.00 77.31 87 ILE A CA 1
ATOM 723 C C . ILE A 1 87 ? -7.857 4.459 -1.401 1.00 77.31 87 ILE A C 1
ATOM 725 O O . ILE A 1 87 ? -7.296 5.262 -2.144 1.00 77.31 87 ILE A O 1
ATOM 729 N N . ASN A 1 88 ? -9.172 4.257 -1.418 1.00 70.88 88 ASN A N 1
ATOM 730 C CA . ASN A 1 88 ? -10.167 5.017 -2.176 1.00 70.88 88 ASN A CA 1
ATOM 731 C C . ASN A 1 88 ? -10.090 4.926 -3.705 1.00 70.88 88 ASN A C 1
ATOM 733 O O . ASN A 1 88 ? -11.022 5.385 -4.369 1.00 70.88 88 ASN A O 1
ATOM 737 N N . HIS A 1 89 ? -9.064 4.284 -4.263 1.00 70.62 89 HIS A N 1
ATOM 738 C CA . HIS A 1 89 ? -8.880 4.101 -5.698 1.00 70.62 89 HIS A CA 1
ATOM 739 C C . HIS A 1 89 ? -8.459 2.669 -6.028 1.00 70.62 89 HIS A C 1
ATOM 741 O O . HIS A 1 89 ? -7.672 2.058 -5.313 1.00 70.62 89 HIS A O 1
ATOM 747 N N . SER A 1 90 ? -8.966 2.147 -7.145 1.00 68.00 90 SER A N 1
ATOM 748 C CA . SER A 1 90 ? -8.546 0.842 -7.661 1.00 68.00 90 SER A CA 1
ATOM 749 C C . SER A 1 90 ? -7.172 0.945 -8.332 1.00 68.00 90 SER A C 1
ATOM 751 O O . SER A 1 90 ? -6.872 1.939 -9.001 1.00 68.00 90 SER A O 1
ATOM 753 N N . ILE A 1 91 ? -6.355 -0.093 -8.160 1.00 68.62 91 ILE A N 1
ATOM 754 C CA . ILE A 1 91 ? -5.022 -0.226 -8.756 1.00 68.62 91 ILE A CA 1
ATOM 755 C C . ILE A 1 91 ? -5.178 -0.698 -10.206 1.00 68.62 91 ILE A C 1
ATOM 757 O O . ILE A 1 91 ? -5.774 -1.746 -10.448 1.00 68.62 91 ILE A O 1
ATOM 761 N N . LYS A 1 92 ? -4.654 0.067 -11.172 1.00 65.50 92 LYS A N 1
ATOM 762 C CA . LYS A 1 92 ? -4.589 -0.345 -12.587 1.00 65.50 92 LYS A CA 1
ATOM 763 C C . LYS A 1 92 ? -3.258 -0.993 -12.942 1.00 65.50 92 LYS A C 1
ATOM 765 O O . LYS A 1 92 ? -3.268 -2.024 -13.596 1.00 65.50 92 LYS A O 1
ATOM 770 N N . ASP A 1 93 ? -2.153 -0.384 -12.523 1.00 59.88 93 ASP A N 1
ATOM 771 C CA . ASP A 1 93 ? -0.791 -0.871 -12.762 1.00 59.88 93 ASP A CA 1
ATOM 772 C C . ASP A 1 93 ? 0.135 -0.407 -11.625 1.00 59.88 93 ASP A C 1
ATOM 774 O O . ASP A 1 93 ? -0.035 0.691 -11.084 1.00 59.88 93 ASP A O 1
ATOM 778 N N . VAL A 1 94 ? 1.149 -1.213 -11.304 1.00 62.12 94 VAL A N 1
ATOM 779 C CA . VAL A 1 94 ? 2.261 -0.858 -10.407 1.00 62.12 94 VAL A CA 1
ATOM 780 C C . VAL A 1 94 ? 3.541 -0.871 -11.238 1.00 62.12 94 VAL A C 1
ATOM 782 O O . VAL A 1 94 ? 3.847 -1.873 -11.879 1.00 62.12 94 VAL A O 1
ATOM 785 N N . VAL A 1 95 ? 4.250 0.260 -11.302 1.00 54.59 95 VAL A N 1
ATOM 786 C CA . VAL A 1 95 ? 5.242 0.481 -12.366 1.00 54.59 95 VAL A CA 1
ATOM 787 C C . VAL A 1 95 ? 6.660 0.071 -11.970 1.00 54.59 95 VAL A C 1
ATOM 789 O O . VAL A 1 95 ? 7.257 -0.651 -12.751 1.00 54.59 95 VAL A O 1
ATOM 792 N N . GLU A 1 96 ? 7.198 0.467 -10.807 1.00 55.00 96 GLU A 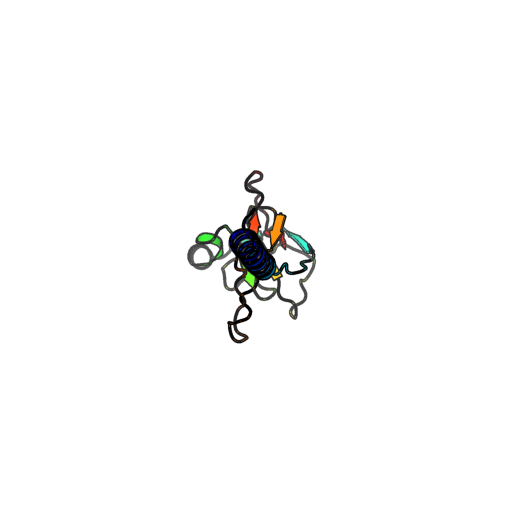N 1
ATOM 793 C CA . GLU A 1 96 ? 8.624 0.239 -10.485 1.00 55.00 96 GLU A CA 1
ATOM 794 C C . GLU A 1 96 ? 8.949 0.251 -8.976 1.00 55.00 96 GLU A C 1
ATOM 796 O O . GLU A 1 96 ? 8.319 0.976 -8.199 1.00 55.00 96 GLU A O 1
ATOM 801 N N . PHE A 1 97 ? 9.977 -0.514 -8.587 1.00 52.56 97 PHE A N 1
ATOM 802 C CA . PHE A 1 97 ? 10.701 -0.392 -7.316 1.00 52.56 97 PHE A CA 1
ATOM 803 C C . PHE A 1 97 ? 12.061 0.270 -7.561 1.00 52.56 97 PHE A C 1
ATOM 805 O O . PHE A 1 97 ? 12.694 -0.001 -8.579 1.00 52.56 97 PHE A O 1
ATOM 812 N N . ASP A 1 98 ? 12.523 1.096 -6.619 1.00 45.06 98 ASP A N 1
ATOM 813 C CA . ASP A 1 98 ? 13.909 1.571 -6.615 1.00 45.06 98 ASP A CA 1
ATOM 814 C C . ASP A 1 98 ? 14.826 0.417 -6.181 1.00 45.06 98 ASP A C 1
ATOM 816 O O . ASP A 1 98 ? 14.773 -0.024 -5.029 1.00 45.06 98 ASP A O 1
ATOM 820 N N . ASP A 1 99 ? 15.613 -0.120 -7.114 1.00 44.62 99 ASP A N 1
ATOM 821 C CA . ASP A 1 99 ? 16.543 -1.228 -6.859 1.00 44.62 99 ASP A CA 1
ATOM 822 C C . ASP A 1 99 ? 17.801 -0.775 -6.078 1.00 44.62 99 ASP A C 1
ATOM 824 O O . ASP A 1 99 ? 18.563 -1.630 -5.625 1.00 44.62 99 ASP A O 1
ATOM 828 N N . ASP A 1 100 ? 18.016 0.537 -5.883 1.00 45.97 100 ASP A N 1
ATOM 829 C CA . ASP A 1 100 ? 19.233 1.091 -5.262 1.00 45.97 100 ASP A CA 1
ATOM 830 C C . ASP A 1 100 ? 19.092 1.419 -3.758 1.00 45.97 100 ASP A C 1
ATOM 832 O O . ASP A 1 100 ? 20.051 1.876 -3.126 1.00 45.97 100 ASP A O 1
ATOM 836 N N . VAL A 1 101 ? 17.931 1.159 -3.137 1.00 42.97 101 VAL A N 1
ATOM 837 C CA . VAL A 1 101 ? 17.701 1.451 -1.709 1.00 42.97 101 VAL A CA 1
ATOM 838 C C . VAL A 1 101 ? 17.757 0.177 -0.865 1.00 42.97 101 VAL A C 1
ATOM 840 O O . VAL A 1 101 ? 16.789 -0.564 -0.703 1.00 42.97 101 VAL A O 1
ATOM 843 N N . ASP A 1 102 ? 18.950 -0.042 -0.326 1.00 38.78 102 ASP A N 1
ATOM 844 C CA . ASP A 1 102 ? 19.339 -0.927 0.772 1.00 38.78 102 ASP A CA 1
ATOM 845 C C . ASP A 1 102 ? 18.168 -1.343 1.698 1.00 38.78 102 ASP A C 1
ATOM 847 O O . ASP A 1 102 ? 17.746 -0.544 2.525 1.00 38.78 102 ASP A O 1
ATOM 851 N N . TYR A 1 103 ? 17.643 -2.572 1.525 1.00 41.81 103 TYR A N 1
ATOM 852 C CA . TYR A 1 103 ? 16.809 -3.442 2.401 1.00 41.81 103 TYR A CA 1
ATOM 853 C C . TYR A 1 103 ? 15.743 -2.865 3.365 1.00 41.81 103 TYR A C 1
ATOM 855 O O . TYR A 1 103 ? 15.085 -3.624 4.076 1.00 41.81 103 TYR A O 1
ATOM 863 N N . VAL A 1 104 ? 15.514 -1.560 3.414 1.00 41.09 104 VAL A N 1
ATOM 864 C CA . VAL A 1 104 ? 14.718 -0.890 4.434 1.00 41.09 104 VAL A CA 1
ATOM 865 C C . VAL A 1 104 ? 13.745 0.030 3.711 1.00 41.09 104 VAL A C 1
ATOM 867 O O . VAL A 1 104 ? 13.999 1.214 3.528 1.00 41.09 104 VAL A O 1
ATOM 870 N N . LYS A 1 105 ? 12.594 -0.548 3.348 1.00 44.38 105 LYS A N 1
ATOM 871 C CA . LYS A 1 105 ? 11.403 0.115 2.789 1.00 44.38 105 LYS A CA 1
ATOM 872 C C . LYS A 1 105 ? 11.517 0.514 1.318 1.00 44.38 105 LYS A C 1
ATOM 874 O O . LYS A 1 105 ? 11.767 1.665 0.964 1.00 44.38 105 LYS A O 1
ATOM 879 N N . LYS A 1 106 ? 11.206 -0.452 0.454 1.00 44.59 106 LYS A N 1
ATOM 880 C CA . LYS A 1 106 ? 10.927 -0.214 -0.961 1.00 44.59 106 LYS A CA 1
ATOM 881 C C . LYS A 1 106 ? 9.700 0.688 -1.098 1.00 44.59 106 LYS A C 1
ATOM 883 O O . LYS A 1 106 ? 8.597 0.330 -0.693 1.00 44.59 106 LYS A O 1
ATOM 888 N N . THR A 1 107 ? 9.897 1.867 -1.668 1.00 45.56 107 THR A N 1
ATOM 889 C CA . THR A 1 107 ? 8.805 2.777 -2.034 1.00 45.56 107 THR A CA 1
ATOM 890 C C . THR A 1 107 ? 8.419 2.443 -3.476 1.00 45.56 107 THR A C 1
ATOM 892 O O . THR A 1 107 ? 9.324 2.369 -4.308 1.00 45.56 107 THR A O 1
ATOM 895 N N . PRO A 1 108 ? 7.141 2.211 -3.831 1.00 47.44 108 PRO A N 1
ATOM 896 C CA . PRO A 1 108 ? 6.802 2.037 -5.234 1.00 47.44 108 PRO A CA 1
ATOM 897 C C . PRO A 1 108 ? 6.892 3.402 -5.909 1.00 47.44 108 PRO A C 1
ATOM 899 O O . PRO A 1 108 ? 6.260 4.375 -5.481 1.00 47.44 108 PRO A O 1
ATOM 902 N N . ILE A 1 109 ? 7.692 3.464 -6.967 1.00 52.44 109 ILE A N 1
ATOM 903 C CA . ILE A 1 109 ? 8.044 4.699 -7.667 1.00 52.44 109 ILE A CA 1
ATOM 904 C C . ILE A 1 109 ? 6.805 5.302 -8.346 1.00 52.44 109 ILE A C 1
ATOM 906 O O . ILE A 1 109 ? 6.706 6.523 -8.477 1.00 52.44 109 ILE A O 1
ATOM 910 N N . LYS A 1 110 ? 5.812 4.479 -8.724 1.00 56.97 110 LYS A N 1
ATOM 911 C CA . LYS A 1 110 ? 4.567 4.950 -9.349 1.00 56.97 110 LYS A CA 1
ATOM 912 C C . LYS A 1 110 ? 3.474 3.877 -9.340 1.00 56.97 110 LYS A C 1
ATOM 914 O O . LYS A 1 110 ? 3.663 2.784 -9.871 1.00 56.97 110 LYS A O 1
ATOM 919 N N . VAL A 1 111 ? 2.311 4.213 -8.783 1.00 62.25 111 VAL A N 1
ATOM 920 C CA . VAL A 1 111 ? 1.075 3.419 -8.895 1.00 62.25 111 VAL A CA 1
ATOM 921 C C . VAL A 1 111 ? 0.108 4.157 -9.818 1.00 62.25 111 VAL A C 1
ATOM 923 O O . VAL A 1 111 ? -0.163 5.344 -9.626 1.00 62.25 111 VAL A O 1
ATOM 926 N N . VAL A 1 112 ? -0.412 3.471 -10.834 1.00 64.94 112 VAL A N 1
ATOM 927 C CA . VAL A 1 112 ? -1.455 4.005 -11.715 1.00 64.94 112 VAL A CA 1
ATOM 928 C C . VAL A 1 112 ? -2.806 3.687 -11.095 1.00 64.94 112 VAL A C 1
ATOM 930 O O . VAL A 1 112 ? -3.204 2.527 -10.987 1.00 64.94 112 VAL A O 1
ATOM 933 N N . LEU A 1 113 ? -3.516 4.736 -10.694 1.00 65.31 113 LEU A N 1
ATOM 934 C CA . LEU A 1 113 ? -4.814 4.631 -10.045 1.00 65.31 113 LEU A CA 1
ATOM 935 C C . LEU A 1 113 ? -5.954 4.879 -11.022 1.00 65.31 113 LEU A C 1
ATOM 937 O O . LEU A 1 113 ? -5.878 5.744 -11.899 1.00 65.31 113 LEU A O 1
ATOM 941 N N . ASP A 1 114 ? -7.060 4.167 -10.827 1.00 65.12 114 ASP A N 1
ATOM 942 C CA . ASP A 1 114 ? -8.328 4.557 -11.424 1.00 65.12 114 ASP A CA 1
ATOM 943 C C . ASP A 1 114 ? -9.030 5.621 -10.569 1.00 65.12 114 ASP A C 1
ATOM 945 O O . ASP A 1 114 ? -9.805 5.320 -9.658 1.00 65.12 114 ASP A O 1
ATOM 949 N N . LEU A 1 115 ? -8.779 6.890 -10.891 1.00 64.69 115 LEU A N 1
ATOM 950 C CA . LEU A 1 115 ? -9.375 8.035 -10.194 1.00 64.69 115 LEU A CA 1
ATOM 951 C C . LEU A 1 115 ? -10.874 8.227 -10.489 1.00 64.69 115 LEU A C 1
ATOM 953 O O . LEU A 1 115 ? -11.521 9.057 -9.857 1.00 64.69 115 LEU A O 1
ATOM 957 N N . THR A 1 116 ? -11.455 7.475 -11.433 1.00 56.31 116 THR A N 1
ATOM 958 C CA . THR A 1 116 ? -12.874 7.625 -11.811 1.00 56.31 116 THR A CA 1
ATOM 959 C C . THR A 1 116 ? -13.841 7.008 -10.797 1.00 56.31 116 THR A C 1
ATOM 961 O O . THR A 1 116 ? -15.045 7.262 -10.858 1.00 56.31 116 THR A O 1
ATOM 964 N N . LYS A 1 117 ? -13.327 6.219 -9.845 1.00 54.34 117 LYS A N 1
ATOM 965 C CA . LYS A 1 117 ? -14.107 5.552 -8.800 1.00 54.34 117 LYS A CA 1
ATOM 966 C C . LYS A 1 117 ? -13.537 5.902 -7.430 1.00 54.34 117 LYS A C 1
ATOM 968 O O . LYS A 1 117 ? -12.638 5.224 -6.947 1.00 54.34 117 LYS A O 1
ATOM 973 N N . ALA A 1 118 ? -14.071 6.949 -6.807 1.00 55.91 118 ALA A N 1
ATOM 974 C CA . ALA A 1 118 ? -13.863 7.175 -5.382 1.00 55.91 118 ALA A CA 1
ATOM 975 C C . ALA A 1 118 ? -14.645 6.105 -4.605 1.00 55.91 118 ALA A C 1
ATOM 977 O O . ALA A 1 118 ? -15.865 5.992 -4.743 1.00 55.91 118 ALA A O 1
ATOM 978 N N . THR A 1 119 ? -13.942 5.292 -3.827 1.00 62.41 119 THR A N 1
ATOM 979 C CA . THR A 1 119 ? -14.534 4.250 -2.973 1.00 62.41 119 THR A CA 1
ATOM 980 C C . THR A 1 119 ? -14.133 4.471 -1.514 1.00 62.41 119 THR A C 1
ATOM 982 O O . THR A 1 119 ? -13.245 5.266 -1.253 1.00 62.41 119 THR A O 1
ATOM 985 N N . ASN A 1 120 ? -14.777 3.781 -0.565 1.00 69.62 120 ASN A N 1
ATOM 986 C CA . ASN A 1 120 ? -14.354 3.721 0.847 1.00 69.62 120 ASN A CA 1
ATOM 987 C C . ASN A 1 120 ? -13.756 2.339 1.146 1.00 69.62 120 ASN A C 1
ATOM 989 O O . ASN A 1 120 ? -14.211 1.626 2.042 1.00 69.62 120 ASN A O 1
ATOM 993 N N . LYS A 1 121 ? -12.809 1.910 0.312 1.00 79.31 121 LYS A N 1
ATOM 994 C CA . LYS A 1 121 ? -12.159 0.604 0.417 1.00 79.31 121 LYS A CA 1
ATOM 995 C C . LYS A 1 121 ? -10.650 0.743 0.360 1.00 79.31 121 LYS A C 1
ATOM 997 O O . LYS A 1 121 ? -10.129 1.728 -0.165 1.00 79.31 121 LYS A O 1
ATOM 1002 N N . ILE A 1 122 ? -9.985 -0.274 0.889 1.00 81.75 122 ILE A N 1
ATOM 1003 C CA . ILE A 1 122 ? -8.560 -0.498 0.709 1.00 81.75 122 ILE A CA 1
ATOM 1004 C C . ILE A 1 122 ? -8.357 -1.682 -0.241 1.00 81.75 122 ILE A C 1
ATOM 1006 O O . ILE A 1 122 ? -9.011 -2.716 -0.103 1.00 81.75 122 ILE A O 1
ATOM 1010 N N . TYR A 1 123 ? -7.495 -1.500 -1.228 1.00 80.50 123 TYR A N 1
ATOM 1011 C CA . TYR A 1 123 ? -7.124 -2.468 -2.252 1.00 80.50 123 TYR A CA 1
ATOM 1012 C C . TYR A 1 123 ? -5.728 -2.988 -1.938 1.00 80.50 123 TYR A C 1
ATOM 1014 O O . TYR A 1 123 ? -4.879 -2.202 -1.514 1.00 80.50 123 T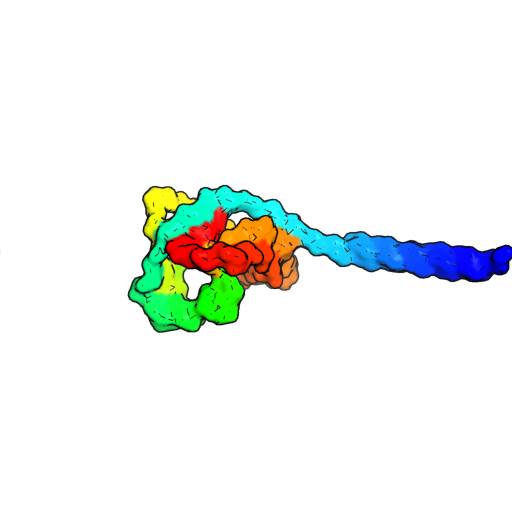YR A O 1
ATOM 1022 N N . VAL A 1 124 ? -5.534 -4.293 -2.116 1.00 80.00 124 VAL A N 1
ATOM 1023 C CA . VAL A 1 124 ? -4.294 -5.015 -1.808 1.00 80.00 124 VAL A CA 1
ATOM 1024 C C . VAL A 1 124 ? -3.853 -5.816 -3.016 1.00 80.00 124 VAL A C 1
ATOM 1026 O O . VAL A 1 124 ? -4.723 -6.523 -3.581 1.00 80.00 124 VAL A O 1
#

Sequence (124 aa):
MNRKIIVGISFLLIVFIIFYSVDKEKKVETEFVGEYNFEVFNDSLFKNSYFHESLGYVISDYDLRNVGINILSNNKLNKTDEYIFVINHSIKDVVEFDDDVDYVKKTPIKVVLDLTKATNKIYV

Secondary structure (DSSP, 8-state):
--HHHHHHHHHHHHHHHHHHHH------------EEEEEES-HHHHHTSHHHHSSSEEEEES--GGGTEEEE-SSPPPTTSEEEEEESSEEEEE--B-TTS-SS-PPBS-EEEETT---S-EE-

pLDDT: mean 70.73, std 13.4, range [38.78, 90.81]

Radius of gyration: 20.92 Å; chains: 1; bounding box: 43×26×66 Å